Protein AF-A0A934DAG7-F1 (afdb_monomer_lite)

pLDDT: mean 70.82, std 13.38, range [40.91, 92.88]

Sequence (133 aa):
MLGLKRYQVIGASMGVALLFPVLALAASGIPTSIVPQDCSGPDCSCEHLIKLAQNILNSGIFISVFMSAIIFAWAGWWFMTGRSVGNSGYIEYAKNVTWNVVIGLVIILAAYLIVDTLMKTLTTIPIWTSICS

Secondary structure (DSSP, 8-state):
--HHHHHHHHHHHHHHHHHHHHHHHHHS---S-SS-TT--SS---HHHHHHHHHHHHHHHHHHHHHHHHHHHHHHHHHHHHHHHHT-HHHHHHHHHHHHHHHHHHHHHHHHHHHHHHHHHHHHH-HHHHHH--

Structure (mmCIF, N/CA/C/O backbone):
data_AF-A0A934DAG7-F1
#
_entry.id   AF-A0A934DAG7-F1
#
loop_
_atom_site.group_PDB
_atom_site.id
_atom_site.type_symbol
_atom_site.label_atom_id
_atom_site.label_alt_id
_atom_site.label_comp_id
_atom_site.label_asym_id
_atom_site.label_entity_id
_atom_site.label_seq_id
_atom_site.pdbx_PDB_ins_code
_atom_site.Cartn_x
_atom_site.Cartn_y
_atom_site.Cartn_z
_atom_site.occupancy
_atom_site.B_iso_or_equiv
_atom_site.auth_seq_id
_atom_site.auth_comp_id
_atom_site.auth_asym_id
_atom_site.auth_atom_id
_atom_site.pdbx_PDB_model_num
ATOM 1 N N . MET A 1 1 ? 13.542 4.145 -40.503 1.00 40.91 1 MET A N 1
ATOM 2 C CA . MET A 1 1 ? 12.268 3.555 -40.020 1.00 40.91 1 MET A CA 1
ATOM 3 C C . MET A 1 1 ? 12.361 2.893 -38.623 1.00 40.91 1 MET A C 1
ATOM 5 O O . MET A 1 1 ? 11.453 2.162 -38.258 1.00 40.91 1 MET A O 1
ATOM 9 N N . LEU A 1 2 ? 13.385 3.168 -37.789 1.00 49.03 2 LEU A N 1
ATOM 10 C CA . LEU A 1 2 ? 13.489 2.624 -36.412 1.00 49.03 2 LEU A CA 1
ATOM 11 C C . LEU A 1 2 ? 12.873 3.520 -35.311 1.00 49.03 2 LEU A C 1
ATOM 13 O O . LEU A 1 2 ? 12.681 3.061 -34.187 1.00 49.03 2 LEU A O 1
ATOM 17 N N . GLY A 1 3 ? 12.560 4.787 -35.612 1.00 41.62 3 GLY A N 1
ATOM 18 C CA . GLY A 1 3 ? 12.030 5.750 -34.633 1.00 41.62 3 GLY A CA 1
ATOM 19 C C . GLY A 1 3 ? 10.563 5.520 -34.251 1.00 41.62 3 GLY A C 1
ATOM 20 O O . GLY A 1 3 ? 10.218 5.638 -33.079 1.00 41.62 3 GLY A O 1
ATOM 21 N N . LEU A 1 4 ? 9.715 5.102 -35.204 1.00 48.31 4 LEU A N 1
ATOM 22 C CA . LEU A 1 4 ? 8.290 4.855 -34.938 1.00 48.31 4 LEU A CA 1
ATOM 23 C C . LEU A 1 4 ? 8.061 3.649 -34.012 1.00 48.31 4 LEU A C 1
ATOM 25 O O . LEU A 1 4 ? 7.212 3.714 -33.129 1.00 48.31 4 LEU A O 1
ATOM 29 N N . LYS A 1 5 ? 8.864 2.581 -34.138 1.00 47.91 5 LYS A N 1
ATOM 30 C CA . LYS A 1 5 ? 8.740 1.379 -33.294 1.00 47.91 5 LYS A CA 1
ATOM 31 C C . LYS A 1 5 ? 9.116 1.656 -31.829 1.00 47.91 5 LYS A C 1
ATOM 33 O O . LYS A 1 5 ? 8.546 1.049 -30.935 1.00 47.91 5 LYS A O 1
ATOM 38 N N . ARG A 1 6 ? 10.029 2.606 -31.576 1.00 53.69 6 ARG A N 1
ATOM 39 C CA . ARG A 1 6 ? 10.403 3.067 -30.223 1.00 53.69 6 ARG A CA 1
ATOM 40 C C . ARG A 1 6 ? 9.297 3.912 -29.585 1.00 53.69 6 ARG A C 1
ATOM 42 O O . ARG A 1 6 ? 9.003 3.712 -28.415 1.00 53.69 6 ARG A O 1
ATOM 49 N N . TYR A 1 7 ? 8.641 4.781 -30.357 1.00 49.62 7 TYR A N 1
ATOM 50 C CA . TYR A 1 7 ? 7.509 5.584 -29.878 1.00 49.62 7 TYR A CA 1
ATOM 51 C C . TYR A 1 7 ? 6.275 4.722 -29.562 1.00 49.62 7 TYR A C 1
ATOM 53 O O . TYR A 1 7 ? 5.613 4.940 -28.554 1.00 49.62 7 TYR A O 1
ATOM 61 N N . GLN A 1 8 ? 6.021 3.678 -30.359 1.00 51.91 8 GLN A N 1
ATOM 62 C CA . GLN A 1 8 ? 4.923 2.732 -30.123 1.00 51.91 8 GLN A CA 1
ATOM 63 C C . GLN A 1 8 ? 5.111 1.893 -28.848 1.00 51.91 8 GLN A C 1
ATOM 65 O O . GLN A 1 8 ? 4.136 1.613 -28.161 1.00 51.91 8 GLN A O 1
ATOM 70 N N . VAL A 1 9 ? 6.348 1.515 -28.504 1.00 55.12 9 VAL A N 1
ATOM 71 C CA . VAL A 1 9 ? 6.649 0.744 -27.281 1.00 55.12 9 VAL A CA 1
ATOM 72 C C . VAL A 1 9 ? 6.597 1.637 -26.036 1.00 55.12 9 VAL A C 1
ATOM 74 O O . VAL A 1 9 ? 6.061 1.210 -25.020 1.00 55.12 9 VAL A O 1
ATOM 77 N N . ILE A 1 10 ? 7.059 2.890 -26.138 1.00 57.25 10 ILE A N 1
ATOM 78 C CA . ILE A 1 10 ? 6.954 3.895 -25.063 1.00 57.25 10 ILE A CA 1
ATOM 79 C C . ILE A 1 10 ? 5.480 4.280 -24.821 1.00 57.25 10 ILE A C 1
ATOM 81 O O . ILE A 1 10 ? 5.038 4.356 -23.675 1.00 57.25 10 ILE A O 1
ATOM 85 N N . GLY A 1 11 ? 4.689 4.445 -25.889 1.00 54.78 11 GLY A N 1
ATOM 86 C CA . GLY A 1 11 ? 3.246 4.694 -25.806 1.00 54.78 11 GLY A CA 1
ATOM 87 C C . GLY A 1 11 ? 2.455 3.501 -25.258 1.00 54.78 11 GLY A C 1
ATOM 88 O O . GLY A 1 11 ? 1.563 3.684 -24.433 1.00 54.78 11 GLY A O 1
ATOM 89 N N . ALA A 1 12 ? 2.822 2.272 -25.636 1.00 56.56 12 ALA A N 1
ATOM 90 C CA . ALA A 1 12 ? 2.192 1.056 -25.122 1.00 56.56 12 ALA A CA 1
ATOM 91 C C . ALA A 1 12 ? 2.517 0.804 -23.638 1.00 56.56 12 ALA A C 1
ATOM 93 O O . ALA A 1 12 ? 1.624 0.418 -22.886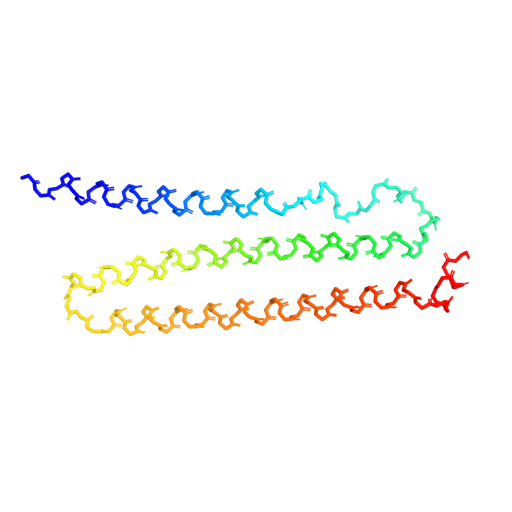 1.00 56.56 12 ALA A O 1
ATOM 94 N N . SER A 1 13 ? 3.747 1.081 -23.180 1.00 57.84 13 SER A N 1
ATOM 95 C CA . SER A 1 13 ? 4.094 0.982 -21.753 1.00 57.84 13 SER A CA 1
ATOM 96 C C . SER A 1 13 ? 3.366 2.020 -20.897 1.00 57.84 13 SER A C 1
ATOM 98 O O . SER A 1 13 ? 2.967 1.712 -19.778 1.00 57.84 13 SER A O 1
ATOM 100 N N . MET A 1 14 ? 3.130 3.223 -21.434 1.00 59.34 14 MET A N 1
ATOM 101 C CA . MET A 1 14 ? 2.374 4.280 -20.753 1.00 59.34 14 MET A CA 1
ATOM 102 C C . MET A 1 14 ? 0.871 3.958 -20.701 1.00 59.34 14 MET A C 1
ATOM 104 O O . MET A 1 14 ? 0.220 4.234 -19.699 1.00 59.34 14 MET A O 1
ATOM 108 N N . GLY A 1 15 ? 0.336 3.291 -21.733 1.00 58.12 15 GLY A N 1
ATOM 109 C CA . GLY A 1 15 ? -1.038 2.780 -21.757 1.00 58.12 15 GLY A CA 1
ATOM 110 C C . GLY A 1 15 ? -1.280 1.639 -20.764 1.00 58.12 15 GLY A C 1
ATOM 111 O O . GLY A 1 15 ? -2.275 1.657 -20.049 1.00 58.12 15 GLY A O 1
ATOM 112 N N . VAL A 1 16 ? -0.352 0.684 -20.644 1.00 61.31 16 VAL A N 1
ATOM 113 C CA . VAL A 1 16 ? -0.446 -0.410 -19.656 1.00 61.31 16 VAL A CA 1
ATOM 114 C C . VAL A 1 16 ? -0.267 0.110 -18.223 1.00 61.31 16 VAL A C 1
ATOM 116 O O . VAL A 1 16 ? -0.997 -0.315 -17.331 1.00 61.31 16 VAL A O 1
ATOM 119 N N . ALA A 1 17 ? 0.627 1.082 -18.007 1.00 61.41 17 ALA A N 1
ATOM 120 C CA . ALA A 1 17 ? 0.819 1.741 -16.712 1.00 61.41 17 ALA A CA 1
ATOM 121 C C . ALA A 1 17 ? -0.374 2.612 -16.274 1.00 61.41 17 ALA A C 1
ATOM 123 O O . ALA A 1 17 ? -0.535 2.840 -15.081 1.00 61.41 17 ALA A O 1
ATOM 124 N N . LEU A 1 18 ? -1.212 3.076 -17.209 1.00 57.25 18 LEU A N 1
ATOM 125 C CA . LEU A 1 18 ? -2.472 3.776 -16.924 1.00 57.25 18 LEU A CA 1
ATOM 126 C C . LEU A 1 18 ? -3.665 2.815 -16.783 1.00 57.25 18 LEU A C 1
ATOM 128 O O . LEU A 1 18 ? -4.554 3.066 -15.977 1.00 57.25 18 LEU A O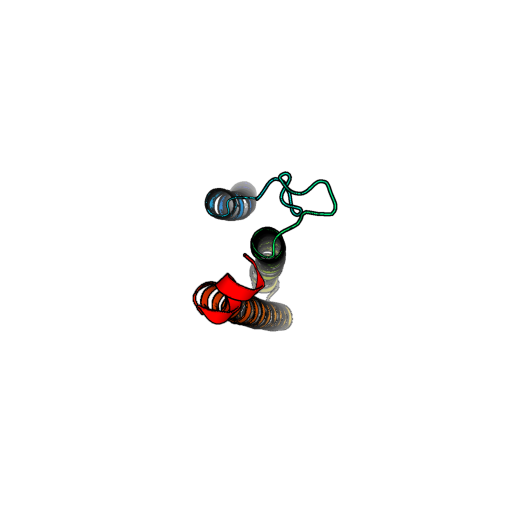 1
ATOM 132 N N . LEU A 1 19 ? -3.675 1.691 -17.507 1.00 56.62 19 LEU A N 1
ATOM 133 C CA . LEU A 1 19 ? -4.742 0.682 -17.437 1.00 56.62 19 LEU A CA 1
ATOM 134 C C . LEU A 1 19 ? -4.689 -0.173 -16.159 1.00 56.62 19 LEU A C 1
ATOM 136 O O . LEU A 1 19 ? -5.735 -0.517 -15.613 1.00 56.62 19 LEU A O 1
ATOM 140 N N . PHE A 1 20 ? -3.496 -0.490 -15.647 1.00 62.06 20 PHE A N 1
ATOM 141 C CA . PHE A 1 20 ? -3.332 -1.249 -14.399 1.00 62.06 20 PHE A CA 1
ATOM 142 C C . PHE A 1 20 ? -3.906 -0.555 -13.151 1.00 62.06 20 PHE A C 1
ATOM 144 O O . PHE A 1 20 ? -4.625 -1.215 -12.398 1.00 62.06 20 PHE A O 1
ATOM 151 N N . PRO A 1 21 ? -3.668 0.752 -12.916 1.00 61.34 21 PRO A N 1
ATOM 152 C CA . PRO A 1 21 ? -4.308 1.445 -11.810 1.00 61.34 21 PRO A CA 1
ATOM 153 C C . PRO A 1 21 ? -5.817 1.568 -12.011 1.00 61.34 21 PRO A C 1
ATOM 155 O O . PRO A 1 21 ? -6.528 1.495 -11.025 1.00 61.34 21 PRO A O 1
ATOM 158 N N . VAL A 1 22 ? -6.339 1.663 -13.242 1.00 63.34 22 VAL A N 1
ATOM 159 C CA . VAL A 1 22 ? -7.798 1.693 -13.484 1.00 63.34 22 VAL A CA 1
ATOM 160 C C . VAL A 1 22 ? -8.470 0.371 -13.091 1.00 63.34 22 VAL A C 1
ATOM 162 O O . VAL A 1 22 ? -9.531 0.385 -12.471 1.00 63.34 22 VAL A O 1
ATOM 165 N N . LEU A 1 23 ? -7.837 -0.771 -13.379 1.00 56.94 23 LEU A N 1
ATOM 166 C CA . LEU A 1 23 ? -8.322 -2.088 -12.945 1.00 56.94 23 LEU A CA 1
ATOM 167 C C . LEU A 1 23 ? -8.236 -2.260 -11.419 1.00 56.94 23 LEU A C 1
ATOM 169 O O . LEU A 1 23 ? -9.133 -2.848 -10.819 1.00 56.94 23 LEU A O 1
ATOM 173 N N . ALA A 1 24 ? -7.197 -1.710 -10.783 1.00 59.25 24 ALA A N 1
ATOM 174 C CA . ALA A 1 24 ? -7.084 -1.681 -9.324 1.00 59.25 24 ALA A CA 1
ATOM 175 C C . ALA A 1 24 ? -8.119 -0.737 -8.678 1.00 59.25 24 ALA A C 1
ATOM 177 O O . ALA A 1 24 ? -8.713 -1.088 -7.662 1.00 59.25 24 ALA A O 1
ATOM 178 N N . LEU A 1 25 ? -8.391 0.416 -9.301 1.00 55.00 25 LEU A N 1
ATOM 179 C CA . LEU A 1 25 ? -9.405 1.387 -8.875 1.00 55.00 25 LEU A CA 1
ATOM 180 C C . LEU A 1 25 ? -10.821 0.806 -8.941 1.00 55.00 25 LEU A C 1
ATOM 182 O O . LEU A 1 25 ? -11.636 1.115 -8.079 1.00 55.00 25 LEU A O 1
ATOM 186 N N . ALA A 1 26 ? -11.115 -0.039 -9.932 1.00 52.47 26 ALA A N 1
ATOM 187 C CA . ALA A 1 26 ? -12.408 -0.716 -10.033 1.00 52.47 26 ALA A CA 1
ATOM 188 C C . ALA A 1 26 ? -12.620 -1.770 -8.928 1.00 52.47 26 ALA A C 1
ATOM 190 O O . ALA A 1 26 ? -13.761 -2.085 -8.596 1.00 52.47 26 ALA A O 1
ATOM 191 N N . ALA A 1 27 ? -11.540 -2.306 -8.349 1.00 53.78 27 ALA A N 1
ATOM 192 C CA . ALA A 1 27 ? -11.605 -3.282 -7.263 1.00 53.78 27 ALA A CA 1
ATOM 193 C C . ALA A 1 27 ? -11.694 -2.631 -5.869 1.00 53.78 27 ALA A C 1
ATOM 195 O O . ALA A 1 27 ? -12.240 -3.231 -4.944 1.00 53.78 27 ALA A O 1
ATOM 196 N N . SER A 1 28 ? -11.180 -1.410 -5.699 1.00 53.62 28 SER A N 1
ATOM 197 C CA . SER A 1 28 ? -11.217 -0.690 -4.424 1.00 53.62 28 SER A CA 1
ATOM 198 C C . SER A 1 28 ? -12.430 0.239 -4.354 1.00 53.62 28 SER A C 1
ATOM 200 O O . SER A 1 28 ? -12.392 1.367 -4.844 1.00 53.62 28 SER A O 1
ATOM 202 N N . GLY A 1 29 ? -13.510 -0.227 -3.725 1.00 56.03 29 GLY A N 1
ATOM 203 C CA . GLY A 1 29 ? -14.650 0.615 -3.364 1.00 56.03 29 GLY A CA 1
ATOM 204 C C . GLY A 1 29 ? -14.197 1.758 -2.456 1.00 56.03 29 GLY A C 1
ATOM 205 O O . GLY A 1 29 ? -13.872 1.538 -1.292 1.00 56.03 29 GLY A O 1
ATOM 206 N N . ILE A 1 30 ? -14.136 2.968 -3.006 1.00 50.88 30 ILE A N 1
ATOM 207 C CA . ILE A 1 30 ? -13.738 4.178 -2.286 1.00 50.88 30 ILE A CA 1
ATOM 208 C C . ILE A 1 30 ? -14.914 4.581 -1.384 1.00 50.88 30 ILE A C 1
ATOM 210 O O . ILE A 1 30 ? -15.975 4.920 -1.917 1.00 50.88 30 ILE A O 1
ATOM 214 N N . PRO A 1 31 ? -14.789 4.565 -0.044 1.00 56.34 31 PRO A N 1
ATOM 215 C CA . PRO A 1 31 ? -15.802 5.182 0.795 1.00 56.34 31 PRO A CA 1
ATOM 216 C C . PRO A 1 31 ? -15.722 6.699 0.590 1.00 56.34 31 PRO A C 1
ATOM 218 O O . PRO A 1 31 ? -14.705 7.330 0.863 1.00 56.34 31 PRO A O 1
ATOM 221 N N . THR A 1 32 ? -16.805 7.300 0.100 1.00 58.50 32 THR A N 1
ATOM 222 C CA . THR A 1 32 ? -16.935 8.747 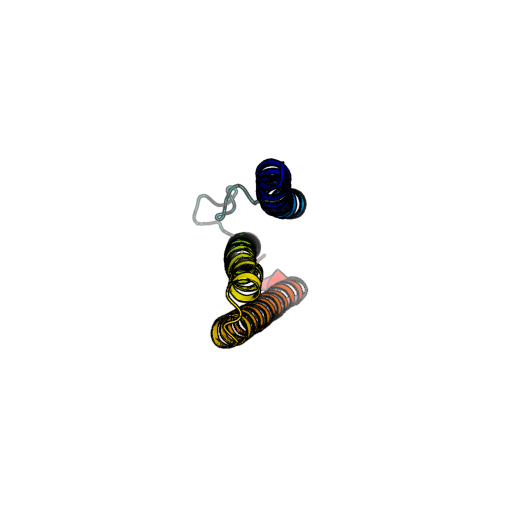-0.155 1.00 58.50 32 THR A CA 1
ATOM 223 C C . THR A 1 32 ? -16.947 9.595 1.120 1.00 58.50 32 THR A C 1
ATOM 225 O O . THR A 1 32 ? -17.032 10.818 1.045 1.00 58.50 32 THR A O 1
ATOM 228 N N . SER A 1 33 ? -16.833 8.965 2.293 1.00 57.75 33 SER A N 1
ATOM 229 C CA . SER A 1 33 ? -16.708 9.644 3.573 1.00 57.75 33 SER A CA 1
ATOM 230 C C . SER A 1 33 ? -15.889 8.819 4.561 1.00 57.75 33 SER A C 1
ATOM 232 O O . SER A 1 33 ? -16.218 7.671 4.863 1.00 57.75 33 SER A O 1
ATOM 234 N N . ILE A 1 34 ? -14.821 9.422 5.083 1.00 65.88 34 ILE A N 1
ATOM 235 C CA . ILE A 1 34 ? -13.996 8.826 6.141 1.00 65.88 34 ILE A CA 1
ATOM 236 C C . ILE A 1 34 ? -14.815 8.766 7.431 1.00 65.88 34 ILE A C 1
ATOM 238 O O . ILE A 1 34 ? -14.884 7.717 8.063 1.00 65.88 34 ILE A O 1
ATOM 242 N N . VAL A 1 35 ? -15.514 9.857 7.764 1.00 63.09 35 VAL A N 1
ATOM 243 C CA . VAL A 1 35 ? -16.458 9.905 8.885 1.00 63.09 35 VAL A CA 1
ATOM 244 C C . VAL A 1 35 ? -17.787 9.285 8.446 1.00 63.09 35 VAL A C 1
ATOM 246 O O . VAL A 1 35 ? -18.341 9.724 7.436 1.00 63.09 35 VAL A O 1
ATOM 249 N N . PRO A 1 36 ? -18.325 8.274 9.147 1.00 64.44 36 PRO A N 1
ATOM 250 C CA . PRO A 1 36 ? -19.667 7.792 8.855 1.00 64.44 36 PRO A CA 1
ATOM 251 C C . PRO A 1 36 ? -20.666 8.937 9.073 1.00 64.44 36 PRO A C 1
ATOM 253 O O . PRO A 1 36 ? -20.733 9.530 10.147 1.00 64.44 36 PRO A O 1
ATOM 256 N N . GLN A 1 37 ? -21.403 9.273 8.017 1.00 59.62 37 GLN A N 1
ATOM 257 C CA . GLN A 1 37 ? -22.306 10.430 7.943 1.00 59.62 37 GLN A CA 1
ATOM 258 C C . GLN A 1 37 ? -23.590 10.273 8.780 1.00 59.62 37 GLN A C 1
ATOM 260 O O . GLN A 1 37 ? -24.349 11.224 8.935 1.00 59.62 37 GLN A O 1
ATOM 265 N N . ASP A 1 38 ? -23.759 9.108 9.404 1.00 60.91 38 ASP A N 1
ATOM 266 C CA . ASP A 1 38 ? -24.851 8.773 10.320 1.00 60.91 38 ASP A CA 1
ATOM 267 C C . ASP A 1 38 ? -24.591 9.253 11.768 1.00 60.91 38 ASP A C 1
ATOM 269 O O . ASP A 1 38 ? -25.420 9.055 12.652 1.00 60.91 38 ASP A O 1
ATOM 273 N N . CYS A 1 39 ? -23.447 9.906 12.021 1.00 61.34 39 CYS A N 1
ATOM 274 C CA . CYS A 1 39 ? -22.999 10.328 13.349 1.00 61.34 39 CYS A CA 1
ATOM 275 C C . CYS A 1 39 ? -22.794 11.851 13.411 1.00 61.34 39 CYS A C 1
ATOM 277 O O . CYS A 1 39 ? -21.713 12.365 13.128 1.00 61.34 39 CYS A O 1
ATOM 279 N N . SER A 1 40 ? -23.846 12.588 13.776 1.00 54.12 40 SER A N 1
ATOM 280 C CA . SER A 1 40 ? -23.822 14.051 13.917 1.00 54.12 40 SER A CA 1
ATOM 281 C C . SER A 1 40 ? -24.403 14.468 15.273 1.00 54.12 40 SER A C 1
ATOM 283 O O . SER A 1 40 ? -25.471 15.071 15.344 1.00 54.12 40 SER A O 1
ATOM 285 N N . GLY A 1 41 ? -23.723 14.108 16.367 1.00 60.88 41 GLY A N 1
ATOM 286 C CA . GLY A 1 41 ? -24.151 14.419 17.737 1.00 60.88 41 GLY A CA 1
ATOM 287 C C . GLY A 1 41 ? -23.388 13.630 18.815 1.00 60.88 41 GLY A C 1
ATOM 288 O O . GLY A 1 41 ? -22.456 12.900 18.482 1.00 60.88 41 GLY A O 1
ATOM 289 N N . PRO A 1 42 ? -23.761 13.771 20.104 1.00 57.38 42 PRO A N 1
ATOM 290 C CA . PRO A 1 42 ? -23.174 13.017 21.220 1.00 57.38 42 PRO A CA 1
ATOM 291 C C . PRO A 1 42 ? -23.533 11.515 21.226 1.00 57.38 42 PRO A C 1
ATOM 293 O O . PRO A 1 42 ? -22.877 10.747 21.925 1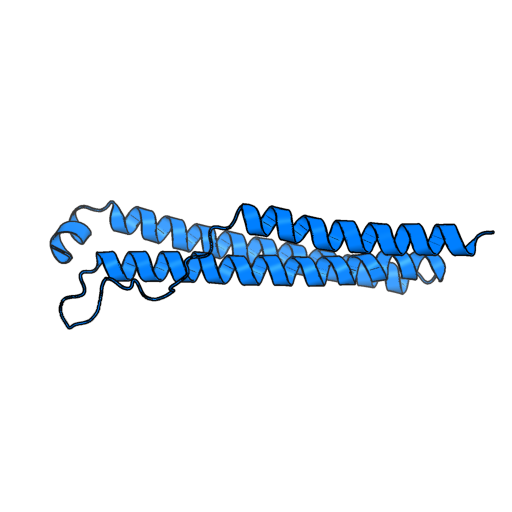.00 57.38 42 PRO A O 1
ATOM 296 N N . ASP A 1 43 ? -24.504 11.082 20.416 1.00 56.19 43 ASP A N 1
ATOM 297 C CA . ASP A 1 43 ? -24.999 9.697 20.358 1.00 56.19 43 ASP A CA 1
ATOM 298 C C . ASP A 1 43 ? -24.247 8.841 19.321 1.00 56.19 43 ASP A C 1
ATOM 300 O O . ASP A 1 43 ? -24.841 8.177 18.472 1.00 56.19 43 ASP A O 1
ATOM 304 N N . CYS A 1 44 ? -22.913 8.867 19.352 1.00 63.50 44 CYS A N 1
ATOM 305 C CA . CYS A 1 44 ? -22.107 7.980 18.516 1.00 63.50 44 CYS A CA 1
ATOM 306 C C . CYS A 1 44 ? -21.814 6.659 19.232 1.00 63.50 44 CYS A C 1
ATOM 308 O O . CYS A 1 44 ? -20.933 6.585 20.088 1.00 63.50 44 CYS A O 1
ATOM 310 N N . SER A 1 45 ? -22.518 5.593 18.844 1.00 64.81 45 SER A N 1
ATOM 311 C CA . SER A 1 45 ? -22.233 4.228 19.306 1.00 64.81 45 SER A CA 1
ATOM 312 C C . SER A 1 45 ? -20.881 3.724 18.780 1.00 64.81 45 SER A C 1
ATOM 314 O O . SER A 1 45 ? -20.415 4.140 17.714 1.00 64.81 45 SER A O 1
ATOM 316 N N . CYS A 1 46 ? -20.266 2.753 19.467 1.00 67.50 46 CYS A N 1
ATOM 317 C CA . CYS A 1 46 ? -18.972 2.181 19.061 1.00 67.50 46 CYS A CA 1
ATOM 318 C C . CYS A 1 46 ? -18.966 1.592 17.639 1.00 67.50 46 CYS A C 1
ATOM 320 O O . CYS A 1 46 ? -17.910 1.479 17.017 1.00 67.50 46 CYS A O 1
ATOM 322 N N . GLU A 1 47 ? -20.131 1.221 17.105 1.00 72.19 47 GLU A N 1
ATOM 323 C CA . GLU A 1 47 ? -20.272 0.711 15.740 1.00 72.19 47 GLU A CA 1
ATOM 324 C C . GLU A 1 47 ? -19.802 1.735 14.687 1.00 72.19 47 GLU A C 1
ATOM 326 O O . GLU A 1 47 ? -19.186 1.374 13.682 1.00 72.19 47 GLU A O 1
ATOM 331 N N . HIS A 1 48 ? -20.005 3.030 14.949 1.00 72.12 48 HIS A N 1
ATOM 332 C CA . HIS A 1 48 ? -19.544 4.110 14.077 1.00 72.12 48 HIS A CA 1
ATOM 333 C C . HIS A 1 48 ? -18.024 4.299 14.154 1.00 72.12 48 HIS A C 1
ATOM 335 O O . HIS A 1 48 ? -17.387 4.564 13.136 1.00 72.12 48 HIS A O 1
ATOM 341 N N . LEU A 1 49 ? -17.418 4.079 15.325 1.00 74.25 49 LEU A N 1
ATOM 342 C CA . LEU A 1 49 ? -15.959 4.065 15.500 1.00 74.25 49 LEU A CA 1
ATOM 343 C C . LEU A 1 49 ? -15.300 2.929 14.707 1.00 74.25 49 LEU A C 1
ATOM 345 O O . LEU A 1 49 ? -14.258 3.127 14.080 1.00 74.25 49 LEU A O 1
ATOM 349 N N . ILE A 1 50 ? -15.929 1.754 14.681 1.00 76.25 50 ILE A N 1
ATOM 350 C CA . ILE A 1 50 ? -15.447 0.610 13.902 1.00 76.25 50 ILE A CA 1
ATOM 351 C C . ILE A 1 50 ? -15.568 0.888 12.397 1.00 76.25 50 ILE A C 1
ATOM 353 O O . ILE A 1 50 ? -14.610 0.652 11.657 1.00 76.25 50 ILE A O 1
ATOM 357 N N . LYS A 1 51 ? -16.699 1.443 11.936 1.00 76.25 51 LYS A N 1
ATOM 358 C CA . LYS A 1 51 ? -16.892 1.840 10.527 1.00 76.25 51 LYS A CA 1
ATOM 359 C C . LYS A 1 51 ? -15.898 2.920 10.090 1.00 76.25 51 LYS A C 1
ATOM 361 O O . LYS A 1 51 ? -15.314 2.811 9.015 1.00 76.25 51 LYS A O 1
ATOM 366 N N . LEU A 1 52 ? -15.643 3.914 10.942 1.00 77.88 52 LEU A N 1
ATOM 367 C CA . LEU A 1 52 ? -14.624 4.941 10.713 1.00 77.88 52 LEU A CA 1
ATOM 368 C C . LEU A 1 52 ? -13.241 4.312 10.504 1.00 77.88 52 LEU A C 1
ATOM 370 O O . LEU A 1 52 ? -12.556 4.624 9.531 1.00 77.88 52 LEU A O 1
ATOM 374 N N . ALA A 1 53 ? -12.839 3.389 11.375 1.00 79.75 53 ALA A N 1
ATOM 375 C CA . ALA A 1 53 ? -11.552 2.721 11.245 1.00 79.75 53 ALA A CA 1
ATOM 376 C C . ALA A 1 53 ? -11.449 1.870 9.969 1.00 79.75 53 ALA A C 1
ATOM 378 O O . ALA A 1 53 ? -10.427 1.924 9.289 1.00 79.75 53 ALA A O 1
ATOM 379 N N . GLN A 1 54 ? -12.504 1.141 9.591 1.00 80.12 54 GLN A N 1
ATOM 380 C CA . GLN A 1 54 ? -12.529 0.395 8.326 1.00 80.12 54 GLN A CA 1
ATOM 381 C C . GLN A 1 54 ? -12.401 1.326 7.110 1.00 80.12 54 GLN A C 1
ATOM 383 O O . GLN A 1 54 ? -11.635 1.035 6.189 1.00 80.12 54 GLN A O 1
ATOM 388 N N . ASN A 1 55 ? -13.065 2.486 7.129 1.00 82.94 55 ASN A N 1
ATOM 389 C CA . ASN A 1 55 ? -12.955 3.481 6.061 1.00 82.94 55 ASN A CA 1
ATOM 390 C C . ASN A 1 55 ? -11.555 4.105 5.982 1.00 82.94 55 ASN A C 1
ATOM 392 O O . ASN A 1 55 ? -11.034 4.302 4.881 1.00 82.94 55 ASN A O 1
ATOM 396 N N . ILE A 1 56 ? -10.921 4.380 7.128 1.00 84.31 56 ILE A N 1
ATOM 397 C CA . ILE A 1 56 ? -9.537 4.874 7.197 1.00 84.31 56 ILE A CA 1
ATOM 398 C C . ILE A 1 56 ? -8.569 3.840 6.625 1.00 84.31 56 ILE A C 1
ATOM 400 O O . ILE A 1 56 ? -7.722 4.193 5.806 1.00 84.31 56 ILE A O 1
ATOM 404 N N . LEU A 1 57 ? -8.705 2.570 7.014 1.00 85.38 57 LEU A N 1
ATOM 405 C CA . LEU A 1 57 ? -7.845 1.499 6.513 1.00 85.38 57 LEU A CA 1
ATOM 406 C C . LEU A 1 57 ? -7.987 1.346 4.995 1.00 85.38 57 LEU A C 1
ATOM 408 O O . LEU A 1 57 ? -6.981 1.396 4.288 1.00 85.38 57 LEU A O 1
ATOM 412 N N . ASN A 1 58 ? -9.220 1.267 4.483 1.00 82.62 58 ASN A N 1
ATOM 413 C CA . ASN A 1 58 ? -9.480 1.161 3.044 1.00 82.62 58 ASN A CA 1
ATOM 414 C C . ASN A 1 58 ? -8.900 2.349 2.262 1.00 82.62 58 ASN A C 1
ATOM 416 O O . ASN A 1 58 ? -8.270 2.161 1.220 1.00 82.62 58 ASN A O 1
ATOM 420 N N . SER A 1 59 ? -9.039 3.567 2.794 1.00 81.81 59 SER A N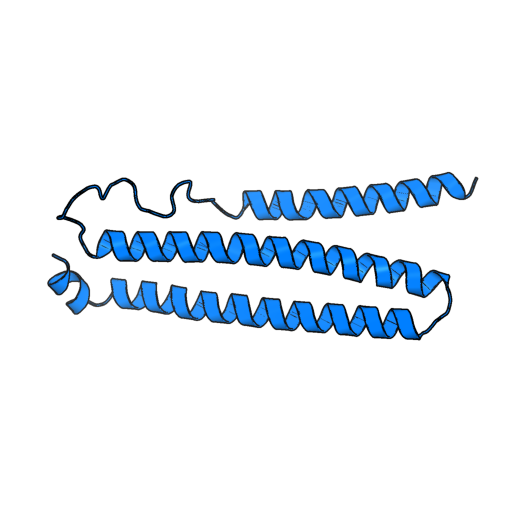 1
ATOM 421 C CA . SER A 1 59 ? -8.478 4.777 2.180 1.00 81.81 59 SER A CA 1
ATOM 422 C C . SER A 1 59 ? -6.944 4.787 2.211 1.00 81.81 59 SER A C 1
ATOM 424 O O . SER A 1 59 ? -6.300 5.151 1.227 1.00 81.81 59 SER A O 1
ATOM 426 N N . GLY A 1 60 ? -6.339 4.359 3.322 1.00 82.69 60 GLY A N 1
ATOM 427 C CA . GLY A 1 60 ? -4.886 4.314 3.485 1.00 82.69 60 GLY A CA 1
ATOM 428 C C . GLY A 1 60 ? -4.218 3.324 2.531 1.00 82.69 60 GLY A C 1
ATOM 429 O O . GLY A 1 60 ? -3.226 3.657 1.878 1.00 82.69 60 GLY A O 1
ATOM 430 N N . ILE A 1 61 ? -4.790 2.127 2.384 1.00 85.00 61 ILE A N 1
ATOM 431 C CA . ILE A 1 61 ? -4.256 1.103 1.474 1.00 85.00 61 ILE A CA 1
ATOM 432 C C . ILE A 1 61 ? -4.358 1.571 0.035 1.00 85.00 61 ILE A C 1
ATOM 434 O O . ILE A 1 61 ? -3.396 1.424 -0.714 1.00 85.00 61 ILE A O 1
ATOM 438 N N . PHE A 1 62 ? -5.481 2.180 -0.339 1.00 79.12 62 PHE A N 1
ATOM 439 C CA . PHE A 1 62 ? -5.680 2.699 -1.683 1.00 79.12 62 PHE A CA 1
ATOM 440 C C . PHE A 1 62 ? -4.553 3.658 -2.098 1.00 79.12 62 PHE A C 1
ATOM 442 O O . PHE A 1 62 ? -3.914 3.465 -3.135 1.00 79.12 62 PHE A O 1
ATOM 449 N N . ILE A 1 63 ? -4.233 4.631 -1.240 1.00 83.12 63 ILE A N 1
ATOM 450 C CA . ILE A 1 63 ? -3.140 5.582 -1.483 1.00 83.12 63 ILE A CA 1
ATOM 451 C C . ILE A 1 63 ? -1.787 4.858 -1.527 1.00 83.12 63 ILE A C 1
ATOM 453 O O . ILE A 1 63 ? -0.960 5.143 -2.395 1.00 83.12 63 ILE A O 1
ATOM 457 N N . SER A 1 64 ? -1.559 3.895 -0.629 1.00 82.62 64 SER A N 1
ATOM 458 C CA . SER A 1 64 ? -0.295 3.151 -0.569 1.00 82.62 64 SER A CA 1
ATOM 459 C C . SER A 1 64 ? -0.031 2.300 -1.820 1.00 82.62 64 SER A C 1
ATOM 461 O O . SER A 1 64 ? 1.090 2.281 -2.339 1.00 82.62 64 SER A O 1
ATOM 463 N N . VAL A 1 65 ? -1.065 1.642 -2.354 1.00 83.25 65 VAL A N 1
ATOM 464 C CA . VAL A 1 65 ? -0.984 0.817 -3.566 1.00 83.25 65 VAL A CA 1
ATOM 465 C C . VAL A 1 65 ? -0.757 1.707 -4.781 1.00 83.25 65 VAL A C 1
ATOM 467 O O . VAL A 1 65 ? 0.100 1.405 -5.613 1.00 83.25 65 VAL A O 1
ATOM 470 N N . PHE A 1 66 ? -1.451 2.845 -4.851 1.00 81.19 66 PHE A N 1
ATOM 471 C CA . PHE A 1 66 ? -1.262 3.820 -5.920 1.00 81.19 66 PHE A CA 1
ATOM 472 C C . PHE A 1 66 ? 0.165 4.391 -5.943 1.00 81.19 66 PHE A C 1
ATOM 474 O O . PHE A 1 66 ? 0.812 4.412 -6.990 1.00 81.19 66 PHE A O 1
ATOM 481 N N . MET A 1 67 ? 0.702 4.777 -4.781 1.00 82.75 67 MET A N 1
ATOM 482 C CA . MET A 1 67 ? 2.093 5.230 -4.661 1.00 82.75 67 MET A CA 1
ATOM 483 C C . MET A 1 67 ? 3.087 4.139 -5.063 1.00 82.75 67 MET A C 1
ATOM 485 O O . MET A 1 67 ? 4.028 4.406 -5.809 1.00 82.75 67 MET A O 1
ATOM 489 N N . SER A 1 68 ? 2.854 2.896 -4.637 1.00 82.12 68 SER A N 1
ATOM 490 C CA . SER A 1 68 ? 3.699 1.762 -5.020 1.00 82.12 68 SER A CA 1
ATOM 491 C C . SER A 1 68 ? 3.728 1.571 -6.540 1.00 82.12 68 SER A C 1
ATOM 493 O O . SER A 1 68 ? 4.803 1.391 -7.112 1.00 82.12 68 SER A O 1
ATOM 495 N N . ALA A 1 69 ? 2.580 1.686 -7.216 1.00 82.06 69 ALA A N 1
ATOM 496 C CA . ALA A 1 69 ? 2.491 1.580 -8.673 1.00 82.06 69 ALA A CA 1
ATOM 497 C C . ALA A 1 69 ? 3.343 2.639 -9.399 1.00 82.06 69 ALA A C 1
ATOM 499 O O . ALA A 1 69 ? 4.035 2.313 -10.366 1.00 82.06 69 ALA A O 1
ATOM 500 N N . ILE A 1 70 ? 3.359 3.884 -8.908 1.00 83.88 70 ILE A N 1
ATOM 501 C CA . ILE A 1 70 ? 4.185 4.964 -9.475 1.00 83.88 70 ILE A CA 1
ATOM 502 C C . ILE A 1 70 ? 5.675 4.635 -9.344 1.00 83.88 70 ILE A C 1
ATOM 504 O O . ILE A 1 70 ? 6.437 4.796 -10.301 1.00 83.88 70 ILE A O 1
ATOM 508 N N . ILE A 1 71 ? 6.103 4.142 -8.179 1.00 83.19 71 ILE A N 1
ATOM 509 C CA . ILE A 1 71 ? 7.516 3.829 -7.943 1.00 83.19 71 ILE A CA 1
ATOM 510 C C . ILE A 1 71 ? 7.949 2.623 -8.790 1.00 83.19 71 ILE A C 1
ATOM 512 O O . ILE A 1 71 ? 9.040 2.641 -9.361 1.00 83.19 71 ILE A O 1
ATOM 516 N N . PHE A 1 72 ? 7.088 1.613 -8.963 1.00 82.94 72 PHE A N 1
ATOM 517 C CA . PHE A 1 72 ? 7.355 0.498 -9.879 1.00 82.94 72 PHE A CA 1
ATOM 518 C C . PHE A 1 72 ? 7.465 0.950 -11.338 1.00 82.94 72 PHE A C 1
ATOM 520 O O . PHE A 1 72 ? 8.354 0.484 -12.053 1.00 82.94 72 PHE A O 1
ATOM 527 N N . ALA A 1 73 ? 6.621 1.886 -11.778 1.00 81.75 73 ALA A N 1
ATOM 528 C CA . ALA A 1 73 ? 6.724 2.464 -13.115 1.00 81.75 73 ALA A CA 1
ATOM 529 C C . ALA A 1 73 ? 8.053 3.219 -13.308 1.00 81.75 73 ALA A C 1
ATOM 531 O O . ALA A 1 73 ? 8.710 3.070 -14.342 1.00 81.75 73 ALA A O 1
ATOM 532 N N . TRP A 1 74 ? 8.499 3.971 -12.295 1.00 77.50 74 TRP A N 1
ATOM 533 C CA . TRP A 1 74 ? 9.776 4.687 -12.336 1.00 77.50 74 TRP A CA 1
ATOM 534 C C . TRP A 1 74 ? 10.985 3.739 -12.329 1.00 77.50 74 TRP A C 1
ATOM 536 O O . TRP A 1 74 ? 11.908 3.903 -13.127 1.00 77.50 74 TRP A O 1
ATOM 546 N N . ALA A 1 75 ? 10.964 2.694 -11.499 1.00 79.38 75 ALA A N 1
ATOM 547 C CA . ALA A 1 75 ? 12.009 1.670 -11.470 1.00 79.38 75 ALA A CA 1
ATOM 548 C C . ALA A 1 75 ? 12.083 0.876 -12.790 1.00 79.38 75 ALA A C 1
ATOM 550 O O . ALA A 1 75 ? 13.174 0.602 -13.295 1.00 79.38 75 ALA A O 1
ATOM 551 N N . GLY A 1 76 ? 10.928 0.566 -13.390 1.00 75.50 76 GLY A N 1
ATOM 552 C CA . GLY A 1 76 ? 10.842 -0.092 -14.693 1.00 75.50 76 GLY A CA 1
ATOM 553 C C . GLY A 1 76 ? 11.487 0.728 -15.812 1.00 75.50 76 GLY A C 1
ATOM 554 O O . GLY A 1 76 ? 12.204 0.174 -16.649 1.00 75.50 76 GLY A O 1
ATOM 555 N N . TRP A 1 77 ? 11.319 2.055 -15.788 1.00 71.12 77 TRP A N 1
ATOM 556 C CA . TRP A 1 77 ? 11.967 2.956 -16.745 1.00 71.12 77 TRP A CA 1
ATOM 557 C C . TRP A 1 77 ? 13.498 2.894 -16.662 1.00 71.12 77 TRP A C 1
ATOM 559 O O . TRP A 1 77 ? 14.173 2.769 -17.687 1.00 71.12 77 TRP A O 1
ATOM 569 N N . TRP A 1 78 ? 14.056 2.908 -15.449 1.00 72.56 78 TRP A N 1
ATOM 570 C CA . TRP A 1 78 ? 15.501 2.776 -15.230 1.00 72.56 78 TRP A CA 1
ATOM 571 C C . TRP A 1 78 ? 16.060 1.429 -15.697 1.00 72.56 78 TRP A C 1
ATOM 573 O O . TRP A 1 78 ? 17.172 1.368 -16.225 1.00 72.56 78 TRP A O 1
ATOM 583 N N . PHE A 1 79 ? 15.277 0.354 -15.579 1.00 70.00 79 PHE A N 1
ATOM 584 C CA . PHE A 1 79 ? 15.674 -0.967 -16.065 1.00 70.00 79 PHE A CA 1
ATOM 585 C C . PHE A 1 79 ? 15.822 -0.997 -17.598 1.00 70.00 79 PHE A C 1
ATOM 587 O O . PHE A 1 79 ? 16.755 -1.601 -18.135 1.00 70.00 79 PHE A O 1
ATOM 594 N N . MET A 1 80 ? 14.934 -0.300 -18.316 1.00 70.06 80 MET A N 1
ATOM 595 C CA . MET A 1 80 ? 14.961 -0.219 -19.781 1.00 70.06 80 MET A CA 1
ATOM 596 C C . MET A 1 80 ? 16.078 0.697 -20.300 1.00 70.06 80 MET A C 1
ATOM 598 O O . MET A 1 80 ? 16.761 0.352 -21.270 1.00 70.06 80 MET A O 1
ATOM 602 N N . THR A 1 81 ? 16.301 1.850 -19.660 1.00 71.00 81 THR A N 1
ATOM 603 C CA . THR A 1 81 ? 17.337 2.809 -20.079 1.00 71.00 81 THR A CA 1
ATOM 604 C C . THR A 1 81 ? 18.747 2.340 -19.715 1.00 71.00 81 THR A C 1
ATOM 606 O O . THR A 1 81 ? 19.652 2.465 -20.543 1.00 71.00 81 THR A O 1
ATOM 609 N N . GLY A 1 82 ? 18.936 1.687 -18.562 1.00 63.00 82 GLY A N 1
ATOM 610 C CA . GLY A 1 82 ? 20.221 1.104 -18.155 1.00 63.00 82 GLY A CA 1
ATOM 611 C C . GLY A 1 82 ? 20.742 0.035 -19.124 1.00 63.00 82 GLY A C 1
ATOM 612 O O . GLY A 1 82 ? 21.937 -0.015 -19.419 1.00 63.00 82 GLY A O 1
ATOM 613 N N . ARG A 1 83 ? 19.841 -0.764 -19.719 1.00 55.97 83 ARG A N 1
ATOM 614 C CA . ARG A 1 83 ? 20.176 -1.766 -20.749 1.00 55.97 83 ARG A CA 1
ATOM 615 C C . ARG A 1 83 ? 20.705 -1.136 -22.047 1.00 55.97 83 ARG A C 1
ATOM 617 O O . ARG A 1 83 ? 21.545 -1.748 -22.699 1.00 55.97 83 ARG A O 1
ATOM 624 N N . SER A 1 84 ? 20.238 0.060 -22.424 1.00 55.22 84 SER A N 1
ATOM 625 C CA . SER A 1 84 ? 20.678 0.755 -23.652 1.00 55.22 84 SER A CA 1
ATOM 626 C C . SER A 1 84 ? 22.048 1.422 -23.529 1.00 55.22 84 SER A C 1
ATOM 628 O O . SER A 1 84 ? 22.689 1.656 -24.548 1.00 55.22 84 SER A O 1
ATOM 630 N N . VAL A 1 85 ? 22.495 1.734 -22.308 1.00 56.72 85 VAL A N 1
ATOM 631 C CA . VAL A 1 85 ? 23.750 2.470 -22.063 1.00 56.72 85 VAL A CA 1
ATOM 632 C C . VAL A 1 85 ? 24.920 1.525 -21.739 1.00 56.72 85 VAL A C 1
ATOM 634 O O . VAL A 1 85 ? 26.070 1.943 -21.748 1.00 56.72 85 VAL A O 1
ATOM 637 N N . GLY A 1 86 ? 24.659 0.235 -21.485 1.00 59.75 86 GLY A N 1
ATOM 638 C CA . GLY A 1 86 ? 25.707 -0.758 -21.202 1.00 59.75 86 GLY A CA 1
ATOM 639 C C . GLY A 1 86 ? 26.409 -0.568 -19.852 1.00 59.75 86 GLY A C 1
ATOM 640 O O . GLY A 1 86 ? 27.360 -1.282 -19.552 1.00 59.75 86 GLY A O 1
ATOM 641 N N . ASN A 1 87 ? 25.935 0.366 -19.024 1.00 60.81 87 ASN A N 1
ATOM 642 C CA . ASN A 1 87 ? 26.482 0.622 -17.700 1.00 60.81 87 ASN A CA 1
ATOM 643 C C . ASN A 1 87 ? 25.747 -0.244 -16.662 1.00 60.81 87 ASN A C 1
ATOM 645 O O . ASN A 1 87 ? 24.565 -0.028 -16.376 1.00 60.81 87 ASN A O 1
ATOM 649 N N . SER A 1 88 ? 26.450 -1.236 -16.110 1.00 64.56 88 SER A N 1
ATOM 650 C CA . SER A 1 88 ? 25.932 -2.203 -15.131 1.00 64.56 88 SER A CA 1
ATOM 651 C C . SER A 1 88 ? 25.368 -1.544 -13.868 1.00 64.56 88 SER A C 1
ATOM 653 O O . SER A 1 88 ? 24.416 -2.067 -13.286 1.00 64.56 88 SER A O 1
ATOM 655 N N . GLY A 1 89 ? 25.872 -0.362 -13.498 1.00 72.38 89 GLY A N 1
ATOM 656 C CA . GLY A 1 89 ? 25.434 0.361 -12.302 1.00 72.38 89 GLY A CA 1
ATOM 657 C C . GLY A 1 89 ? 23.950 0.749 -12.305 1.00 72.38 89 GLY A C 1
ATOM 658 O O . GLY A 1 89 ? 23.301 0.704 -11.263 1.00 72.38 89 GLY A O 1
ATOM 659 N N . TYR A 1 90 ? 23.361 1.059 -13.467 1.00 67.56 90 TYR A N 1
ATOM 660 C CA . TYR A 1 90 ? 21.937 1.426 -13.539 1.00 67.56 90 TYR A CA 1
ATOM 661 C C . TYR A 1 90 ? 21.003 0.224 -13.364 1.00 67.56 90 TYR A C 1
ATOM 663 O O . TYR A 1 90 ? 19.897 0.368 -12.845 1.00 67.56 90 TYR A O 1
ATOM 671 N N . ILE A 1 91 ? 21.450 -0.968 -13.768 1.00 71.38 91 ILE A N 1
ATOM 672 C CA . ILE A 1 91 ? 20.684 -2.210 -13.612 1.00 71.38 91 ILE A CA 1
ATOM 673 C C . ILE A 1 91 ? 20.677 -2.632 -12.140 1.00 71.38 91 ILE A C 1
ATOM 675 O O . ILE A 1 91 ? 19.637 -3.019 -11.607 1.00 71.38 91 ILE A O 1
ATOM 679 N N . GLU A 1 92 ? 21.824 -2.518 -11.471 1.00 77.50 92 GLU A N 1
ATOM 680 C CA . GLU A 1 92 ? 21.942 -2.810 -10.043 1.00 77.50 92 GLU A CA 1
ATOM 681 C C . GLU A 1 92 ? 21.143 -1.816 -9.191 1.00 77.50 92 GLU A C 1
ATOM 683 O O . GLU A 1 92 ? 20.412 -2.223 -8.286 1.00 77.50 92 GLU A O 1
ATOM 688 N N . TYR A 1 93 ? 21.176 -0.528 -9.542 1.00 77.31 93 TYR A N 1
ATOM 689 C CA . TYR A 1 93 ? 20.331 0.488 -8.915 1.00 77.31 93 TYR A CA 1
ATOM 690 C C . TYR A 1 93 ? 18.833 0.179 -9.078 1.00 77.31 93 TYR A C 1
ATOM 692 O O . TYR A 1 93 ? 18.099 0.139 -8.090 1.00 77.31 93 TYR A O 1
ATOM 700 N N . ALA A 1 94 ? 18.374 -0.119 -10.299 1.00 76.19 94 ALA A N 1
ATOM 701 C CA . ALA A 1 94 ? 16.968 -0.433 -10.561 1.00 76.19 94 ALA A CA 1
ATOM 702 C C . ALA A 1 94 ? 16.488 -1.687 -9.803 1.00 76.19 94 ALA A C 1
ATOM 704 O O . ALA A 1 94 ? 15.360 -1.726 -9.300 1.00 76.19 94 ALA A O 1
ATOM 705 N N . LYS A 1 95 ? 17.351 -2.703 -9.667 1.00 80.69 95 LYS A N 1
ATOM 706 C CA . LYS A 1 95 ? 17.056 -3.922 -8.901 1.00 80.69 95 LYS A CA 1
ATOM 707 C C . LYS A 1 95 ? 16.927 -3.635 -7.404 1.00 80.69 95 LYS A C 1
ATOM 709 O O . LYS A 1 95 ? 15.992 -4.132 -6.780 1.00 80.69 95 LYS A O 1
ATOM 714 N N . ASN A 1 96 ? 17.810 -2.807 -6.849 1.00 84.25 96 ASN A N 1
ATOM 715 C CA . ASN A 1 96 ? 17.734 -2.391 -5.448 1.00 84.25 96 ASN A CA 1
ATOM 716 C C . ASN A 1 96 ? 16.453 -1.599 -5.155 1.00 84.25 96 ASN A C 1
ATOM 718 O O . ASN A 1 96 ? 15.747 -1.907 -4.199 1.00 84.25 96 ASN A O 1
ATOM 722 N N . VAL A 1 97 ? 16.094 -0.636 -6.012 1.00 85.62 97 VAL A N 1
ATOM 723 C CA . VAL A 1 97 ? 14.850 0.137 -5.850 1.00 85.62 97 VAL A CA 1
ATOM 724 C C . VAL A 1 97 ? 13.623 -0.774 -5.903 1.00 85.62 97 VAL A C 1
ATOM 726 O O . VAL A 1 97 ? 12.752 -0.670 -5.046 1.00 85.62 97 VAL A O 1
ATOM 729 N N . THR A 1 98 ? 13.573 -1.713 -6.851 1.00 84.88 98 THR A N 1
ATOM 730 C CA . THR A 1 98 ? 12.446 -2.655 -6.969 1.00 84.88 98 THR A CA 1
ATOM 731 C C . THR A 1 98 ? 12.288 -3.505 -5.704 1.00 84.88 98 THR A C 1
ATOM 733 O O . THR A 1 98 ? 11.178 -3.639 -5.195 1.00 84.88 98 THR A O 1
ATOM 736 N N . TRP A 1 99 ? 13.387 -4.030 -5.152 1.00 87.38 99 TRP A N 1
ATOM 737 C CA . TRP A 1 99 ? 13.351 -4.803 -3.905 1.00 87.38 99 TRP A CA 1
ATOM 738 C C . TRP A 1 99 ? 12.883 -3.983 -2.706 1.00 87.38 99 TRP A C 1
ATOM 740 O O . TRP A 1 99 ? 12.061 -4.465 -1.927 1.00 87.38 99 TRP A O 1
ATOM 750 N N . ASN A 1 100 ? 13.337 -2.735 -2.590 1.00 89.50 100 ASN A N 1
ATOM 751 C CA . ASN A 1 100 ? 12.920 -1.847 -1.507 1.00 89.50 100 ASN A CA 1
ATOM 752 C C . ASN A 1 100 ? 11.405 -1.580 -1.540 1.00 89.50 100 ASN A C 1
ATOM 754 O O . ASN A 1 100 ? 10.755 -1.595 -0.496 1.00 89.50 100 ASN A O 1
ATOM 758 N N . VAL A 1 101 ? 10.823 -1.397 -2.731 1.00 87.44 101 VAL A N 1
ATOM 759 C CA . VAL A 1 101 ? 9.371 -1.194 -2.886 1.00 87.44 101 VAL A CA 1
ATOM 760 C C . VAL A 1 101 ? 8.591 -2.465 -2.565 1.00 87.44 101 VAL A C 1
ATOM 762 O O . VAL A 1 101 ? 7.575 -2.390 -1.880 1.00 87.44 101 VAL A O 1
ATOM 765 N N . VAL A 1 102 ? 9.065 -3.635 -3.008 1.00 89.44 102 VAL A N 1
ATOM 766 C CA . VAL A 1 102 ? 8.420 -4.924 -2.695 1.00 89.44 102 VAL A CA 1
ATOM 767 C C . VAL A 1 102 ? 8.362 -5.146 -1.186 1.00 89.44 102 VAL A C 1
ATOM 769 O O . VAL A 1 102 ? 7.306 -5.487 -0.660 1.00 89.44 102 VAL A O 1
ATOM 772 N N . ILE A 1 103 ? 9.466 -4.902 -0.478 1.00 91.81 103 ILE A N 1
ATOM 773 C CA . ILE A 1 103 ? 9.516 -5.036 0.982 1.00 91.81 103 ILE A CA 1
ATOM 774 C C . ILE A 1 103 ? 8.551 -4.042 1.644 1.00 91.81 103 ILE A C 1
ATOM 776 O O . ILE A 1 103 ? 7.787 -4.433 2.525 1.00 91.81 103 ILE A O 1
ATOM 780 N N . GLY A 1 104 ? 8.522 -2.786 1.185 1.00 88.69 104 GLY A N 1
ATOM 781 C CA . GLY A 1 104 ? 7.579 -1.781 1.682 1.00 88.69 104 GLY A CA 1
ATOM 782 C C . GLY A 1 104 ? 6.115 -2.190 1.497 1.00 88.69 104 GLY A C 1
ATOM 783 O O . GLY A 1 104 ? 5.324 -2.100 2.435 1.00 88.69 104 GLY A O 1
ATOM 784 N N . LEU A 1 105 ? 5.762 -2.712 0.321 1.00 88.81 105 LEU A N 1
ATOM 785 C CA . LEU A 1 105 ? 4.407 -3.172 0.014 1.00 88.81 105 LEU A CA 1
ATOM 786 C C . LEU A 1 105 ? 3.996 -4.366 0.888 1.00 88.81 105 LEU A C 1
ATOM 788 O O . LEU A 1 105 ? 2.880 -4.386 1.404 1.00 88.81 105 LEU A O 1
ATOM 792 N N . VAL A 1 106 ? 4.898 -5.325 1.121 1.00 92.19 106 VAL A N 1
ATOM 793 C CA . VAL A 1 106 ? 4.642 -6.467 2.016 1.00 92.19 106 VAL A CA 1
ATOM 794 C C . VAL A 1 106 ? 4.391 -6.004 3.452 1.00 92.19 106 VAL A C 1
ATOM 796 O O . VAL A 1 106 ? 3.447 -6.478 4.080 1.00 92.19 106 VAL A O 1
ATOM 799 N N . ILE A 1 107 ? 5.185 -5.059 3.965 1.00 92.56 107 ILE A N 1
ATOM 800 C CA . ILE A 1 107 ? 5.018 -4.534 5.329 1.00 92.56 107 ILE A CA 1
ATOM 801 C C . ILE A 1 107 ? 3.670 -3.820 5.479 1.00 92.56 107 ILE A C 1
ATOM 803 O O . ILE A 1 107 ? 2.965 -4.055 6.458 1.00 92.56 107 ILE A O 1
ATOM 807 N N . ILE A 1 108 ? 3.284 -2.984 4.509 1.00 89.38 108 ILE A N 1
ATOM 808 C CA . ILE A 1 108 ? 2.010 -2.251 4.550 1.00 89.38 108 ILE A CA 1
ATOM 809 C C . ILE A 1 108 ? 0.820 -3.217 4.491 1.00 89.38 108 ILE A C 1
ATOM 811 O O . ILE A 1 108 ? -0.114 -3.080 5.281 1.00 89.38 108 ILE A O 1
ATOM 815 N N . LEU A 1 109 ? 0.860 -4.222 3.609 1.00 89.25 109 LEU A N 1
ATOM 816 C CA . LEU A 1 109 ? -0.199 -5.231 3.521 1.00 89.25 109 LEU A CA 1
ATOM 817 C C . LEU A 1 109 ? -0.285 -6.095 4.784 1.00 89.25 109 LEU A C 1
ATOM 819 O O . LEU A 1 109 ? -1.387 -6.388 5.243 1.00 89.25 109 LEU A O 1
ATOM 823 N N . ALA A 1 110 ? 0.854 -6.472 5.369 1.00 92.88 110 ALA A N 1
ATOM 824 C CA . ALA A 1 110 ? 0.889 -7.218 6.622 1.00 92.88 110 ALA A CA 1
ATOM 825 C C . ALA A 1 110 ? 0.308 -6.395 7.782 1.00 92.88 110 ALA A C 1
ATOM 827 O O . ALA A 1 110 ? -0.528 -6.897 8.531 1.00 92.88 110 ALA A O 1
ATOM 828 N N . ALA A 1 111 ? 0.693 -5.121 7.900 1.00 91.12 111 ALA A N 1
ATOM 829 C CA . ALA A 1 111 ? 0.151 -4.215 8.907 1.00 91.12 111 ALA A CA 1
ATOM 830 C C . ALA A 1 111 ? -1.364 -4.031 8.740 1.00 91.12 111 ALA A C 1
ATOM 832 O O . ALA A 1 111 ? -2.102 -4.136 9.719 1.00 91.12 111 ALA A O 1
ATOM 833 N N . TYR A 1 112 ? -1.837 -3.827 7.507 1.00 88.44 112 TYR A N 1
ATOM 834 C CA . TYR A 1 112 ? -3.268 -3.745 7.228 1.00 88.44 112 TYR A CA 1
ATOM 835 C C . TYR A 1 112 ? -4.009 -5.015 7.651 1.00 88.44 112 TYR A C 1
ATOM 837 O O . TYR A 1 112 ? -4.991 -4.920 8.383 1.00 88.44 112 TYR A O 1
ATOM 845 N N . LEU A 1 113 ? -3.528 -6.192 7.242 1.00 89.75 113 LEU A N 1
ATOM 846 C CA . LEU A 1 113 ? -4.149 -7.470 7.591 1.00 89.75 113 LEU A CA 1
ATOM 847 C C . LEU A 1 113 ? -4.254 -7.660 9.103 1.00 89.75 113 LEU A C 1
ATOM 849 O O . LEU A 1 113 ? -5.287 -8.121 9.583 1.00 89.75 113 LEU A 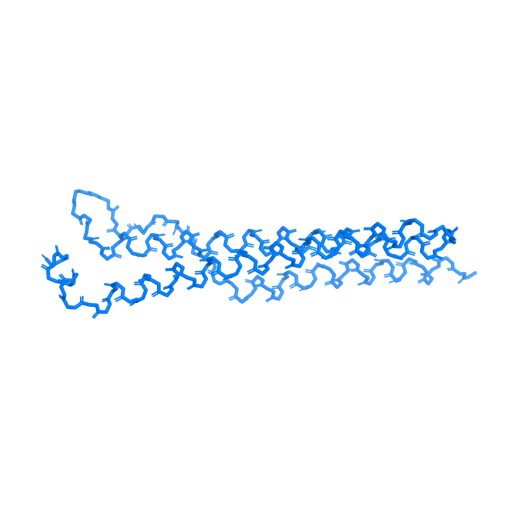O 1
ATOM 853 N N . ILE A 1 114 ? -3.220 -7.287 9.860 1.00 91.88 114 ILE A N 1
ATOM 854 C CA . ILE A 1 114 ? -3.239 -7.380 11.324 1.00 91.88 114 ILE A CA 1
ATOM 855 C C . ILE A 1 114 ? -4.343 -6.488 11.898 1.00 91.88 114 ILE A C 1
ATOM 857 O O . ILE A 1 114 ? -5.153 -6.965 12.690 1.00 91.88 114 ILE A O 1
ATOM 861 N N . VAL A 1 115 ? -4.416 -5.218 11.488 1.00 89.12 115 VAL A N 1
ATOM 862 C CA . VAL A 1 115 ? -5.422 -4.285 12.019 1.00 89.12 115 VAL A CA 1
ATOM 863 C C . VAL A 1 115 ? -6.837 -4.686 11.592 1.00 89.12 115 VAL A C 1
ATOM 865 O O . VAL A 1 115 ? -7.735 -4.693 12.430 1.00 89.12 115 VAL A O 1
ATOM 868 N N . ASP A 1 116 ? -7.048 -5.079 10.334 1.00 87.56 116 ASP A N 1
ATOM 869 C CA . ASP A 1 116 ? -8.353 -5.552 9.846 1.00 87.56 116 ASP A CA 1
ATOM 870 C C . ASP A 1 116 ? -8.818 -6.805 10.603 1.00 87.56 116 ASP A C 1
ATOM 872 O O . ASP A 1 116 ? -9.968 -6.893 11.039 1.00 87.56 116 ASP A O 1
ATOM 876 N N . THR A 1 117 ? -7.899 -7.743 10.846 1.00 89.19 117 THR A N 1
ATOM 877 C CA . THR A 1 117 ? -8.185 -8.952 11.625 1.00 89.19 117 THR A CA 1
ATOM 878 C C . THR A 1 117 ? -8.543 -8.603 13.064 1.00 89.19 117 THR A C 1
ATOM 880 O O . THR A 1 117 ? -9.525 -9.127 13.583 1.00 89.19 117 THR A O 1
ATOM 883 N N . LEU A 1 118 ? -7.799 -7.694 13.704 1.00 88.25 118 LEU A N 1
ATOM 884 C CA . LEU A 1 118 ? -8.115 -7.225 15.054 1.00 88.25 118 LEU A CA 1
ATOM 885 C C . LEU A 1 118 ? -9.501 -6.572 15.104 1.00 88.25 118 LEU A C 1
ATOM 887 O O . LEU A 1 118 ? -10.304 -6.897 15.969 1.00 88.25 118 LEU A O 1
ATOM 891 N N . MET A 1 119 ? -9.844 -5.709 14.151 1.00 82.62 119 MET A N 1
ATOM 892 C CA . MET A 1 119 ? -11.161 -5.063 14.140 1.00 82.62 119 MET A CA 1
ATOM 893 C C . MET A 1 119 ? -12.308 -6.069 13.948 1.00 82.62 119 MET A C 1
ATOM 895 O O . MET A 1 119 ? -13.362 -5.946 14.579 1.00 82.62 119 MET A O 1
ATOM 899 N N . LYS A 1 120 ? -12.105 -7.110 13.134 1.00 81.12 120 LYS A N 1
ATOM 900 C CA . LYS A 1 120 ? -13.078 -8.203 12.950 1.00 81.12 120 LYS A CA 1
ATOM 901 C C . LYS A 1 120 ? -13.213 -9.110 14.175 1.00 81.12 120 LYS A C 1
ATOM 903 O O . LYS A 1 120 ? -14.310 -9.572 14.486 1.00 81.12 120 LYS A O 1
ATOM 908 N N . THR A 1 121 ? -12.127 -9.366 14.902 1.00 83.44 121 THR A N 1
ATOM 909 C CA . THR A 1 121 ? -12.199 -10.166 16.133 1.00 83.44 121 THR A CA 1
ATOM 910 C C . THR A 1 121 ? -12.842 -9.379 17.271 1.00 83.44 121 THR A C 1
ATOM 912 O O . THR A 1 121 ? -13.676 -9.930 17.987 1.00 83.44 121 THR A O 1
ATOM 915 N N . LEU A 1 122 ? -12.539 -8.082 17.391 1.00 76.44 122 LEU A N 1
ATOM 916 C CA . LEU A 1 122 ? -13.121 -7.199 18.406 1.00 76.44 122 LEU A CA 1
ATOM 917 C C . LEU A 1 122 ? -14.630 -6.969 18.212 1.00 76.44 122 LEU A C 1
ATOM 919 O O . LEU A 1 122 ? -15.353 -6.815 19.189 1.00 76.44 122 LEU A O 1
ATOM 923 N N . THR A 1 123 ? -15.132 -6.995 16.978 1.00 70.75 123 THR A N 1
ATOM 924 C CA . THR A 1 123 ? -16.582 -6.912 16.702 1.00 70.75 123 THR A CA 1
ATOM 925 C C . THR A 1 123 ? -17.345 -8.191 17.029 1.00 70.75 123 THR A C 1
ATOM 927 O O . THR A 1 123 ? -18.546 -8.140 17.272 1.00 70.75 123 THR A O 1
ATOM 930 N N . THR A 1 124 ? -16.668 -9.340 17.041 1.00 71.06 124 THR A N 1
ATOM 931 C CA . THR A 1 124 ? -17.305 -10.649 17.256 1.00 71.06 124 THR A CA 1
ATOM 932 C C . THR A 1 124 ? -17.420 -11.007 18.744 1.00 71.06 124 THR A C 1
ATOM 934 O O . THR A 1 124 ? -18.203 -11.880 19.116 1.00 71.06 124 THR A O 1
ATOM 937 N N . ILE A 1 125 ? -16.651 -10.356 19.624 1.00 78.50 125 ILE A N 1
ATOM 938 C CA . ILE A 1 125 ? -16.658 -10.679 21.055 1.00 78.50 125 ILE A CA 1
ATOM 939 C C . ILE A 1 125 ? -17.915 -10.133 21.759 1.00 78.50 125 ILE A C 1
ATOM 941 O O . ILE A 1 125 ? -18.181 -8.931 21.703 1.00 78.50 125 ILE A O 1
ATOM 945 N N . PRO A 1 126 ? -18.647 -10.982 22.513 1.00 65.25 126 PRO A N 1
ATOM 946 C CA . PRO A 1 126 ? -19.935 -10.626 23.121 1.00 65.25 126 PRO A CA 1
ATOM 947 C C . PRO A 1 126 ? -19.823 -9.488 24.148 1.00 65.25 126 PRO A C 1
ATOM 949 O O . PRO A 1 126 ? -20.766 -8.731 24.366 1.00 65.25 126 PRO A O 1
ATOM 952 N N . ILE A 1 127 ? -18.637 -9.347 24.742 1.00 68.50 127 ILE A N 1
ATOM 953 C CA . ILE A 1 127 ? -18.295 -8.338 25.745 1.00 68.50 127 ILE A CA 1
ATOM 954 C C . ILE A 1 127 ? -18.310 -6.927 25.131 1.00 68.50 127 ILE A C 1
ATOM 956 O O . ILE A 1 127 ? -18.798 -5.986 25.751 1.00 68.50 127 ILE A O 1
ATOM 960 N N . TRP A 1 128 ? -17.820 -6.768 23.896 1.00 63.09 128 TRP A N 1
ATOM 961 C CA . TRP A 1 128 ? -17.825 -5.469 23.213 1.00 63.09 128 TRP A CA 1
ATOM 962 C C . TRP A 1 128 ? -19.229 -5.057 22.789 1.00 63.09 128 TRP A C 1
ATOM 964 O O . TRP A 1 128 ? -19.606 -3.907 22.988 1.00 63.09 128 TRP A O 1
ATOM 974 N N . THR A 1 129 ? -20.035 -5.995 22.289 1.00 64.12 129 THR A N 1
ATOM 975 C CA . THR A 1 129 ? -21.446 -5.731 21.972 1.00 64.12 129 THR A CA 1
ATOM 976 C C . THR A 1 129 ? -22.258 -5.290 23.190 1.00 64.12 129 THR A C 1
ATOM 978 O O . THR A 1 129 ? -23.185 -4.513 23.021 1.00 64.12 129 THR A O 1
ATOM 981 N N . SER A 1 130 ? -21.896 -5.714 24.408 1.00 62.88 130 SER A N 1
ATOM 982 C CA . SER A 1 130 ? -22.563 -5.266 25.643 1.00 62.88 130 SER A CA 1
ATOM 983 C C . SER A 1 130 ? -22.075 -3.922 26.197 1.00 62.88 130 SER A C 1
ATOM 985 O O . SER A 1 130 ? -22.792 -3.289 26.958 1.00 62.88 130 SER A O 1
ATOM 987 N N . ILE A 1 131 ? -20.856 -3.487 25.856 1.00 64.81 131 ILE A N 1
ATOM 988 C CA . ILE A 1 131 ? -20.332 -2.163 26.256 1.00 64.81 131 ILE A CA 1
ATOM 989 C C . ILE A 1 131 ? -20.854 -1.073 25.310 1.00 64.81 131 ILE A C 1
ATOM 991 O O . ILE A 1 131 ? -20.905 0.101 25.664 1.00 64.81 131 ILE A O 1
ATOM 995 N N . CYS A 1 132 ? -21.224 -1.474 24.098 1.00 61.59 132 CYS A N 1
ATOM 996 C CA . CYS A 1 132 ? -21.586 -0.587 23.005 1.00 61.59 132 CYS A CA 1
ATOM 997 C C . CYS A 1 132 ? -23.083 -0.612 22.653 1.00 61.59 132 CYS A C 1
ATOM 999 O O . CYS A 1 132 ? -23.450 -0.039 21.625 1.00 61.59 132 CYS A O 1
ATOM 1001 N N . SER A 1 133 ? -23.906 -1.277 23.478 1.00 52.41 133 SER A N 1
ATOM 1002 C CA . SER A 1 133 ? -25.377 -1.247 23.452 1.00 52.41 133 SER A CA 1
ATOM 1003 C C . SER A 1 133 ? -25.939 -0.088 24.261 1.00 52.41 133 SER A C 1
ATOM 1005 O O . SER A 1 133 ? -25.455 0.071 25.406 1.00 52.41 133 SER A O 1
#

Radius of gyration: 21.82 Å; chains: 1; bounding box: 52×25×66 Å

Foldseek 3Di:
DPVVVVVVVVVVLVVVLVVVLVVVVVVQDQDPDLQDPVDDDPPDFCVRVLVSVVNVLSVVLNVLVVVLSVQLSVLVVLCVVCVVVVDVVSNVVSVVSNVVSVVVNVVSVVVSVVVVVVSVVCVPDVVSVVVRD